Protein AF-A0A7Y0EJ04-F1 (afdb_monomer_lite)

Foldseek 3Di:
DDDPPPPPPPPPPVQDDDPFAPGFPDADPVRHTDHHGPVNCCVVVVDPPVVVPVPPDDPDDD

Organism: NCBI:txid2716538

pLDDT: mean 74.68, std 16.35, range [43.59, 93.56]

Structure (mmCIF, N/CA/C/O backbone):
data_AF-A0A7Y0EJ04-F1
#
_entry.id   AF-A0A7Y0EJ04-F1
#
loop_
_atom_site.group_PDB
_atom_site.id
_atom_site.type_symbol
_atom_site.label_atom_id
_atom_site.label_alt_id
_atom_site.label_comp_id
_atom_site.label_asym_id
_atom_site.label_entity_id
_atom_site.label_seq_id
_atom_site.pdbx_PDB_ins_code
_atom_site.Cartn_x
_atom_site.Cartn_y
_atom_site.Cartn_z
_atom_site.occupancy
_atom_site.B_iso_or_equiv
_atom_site.auth_seq_id
_atom_site.auth_comp_id
_atom_site.auth_asym_id
_atom_site.auth_atom_id
_atom_site.pdbx_PDB_model_num
ATOM 1 N N . MET A 1 1 ? -9.359 -29.580 32.199 1.00 43.59 1 MET A N 1
ATOM 2 C CA . MET A 1 1 ? -9.615 -28.265 31.572 1.00 43.59 1 MET A CA 1
ATOM 3 C C . MET A 1 1 ? -8.510 -28.022 30.563 1.00 43.59 1 MET A C 1
ATOM 5 O O . MET A 1 1 ? -7.375 -27.812 30.970 1.00 43.59 1 MET A O 1
ATOM 9 N N . SER A 1 2 ? -8.816 -28.189 29.275 1.00 46.66 2 SER A N 1
ATOM 10 C CA . SER A 1 2 ? -7.845 -27.994 28.196 1.00 46.66 2 SER A CA 1
ATOM 11 C C . SER A 1 2 ? -7.527 -26.504 28.088 1.00 46.66 2 SER A C 1
ATOM 13 O O . SER A 1 2 ? -8.435 -25.698 27.888 1.00 46.66 2 SER A O 1
ATOM 15 N N . ARG A 1 3 ? -6.263 -26.125 28.294 1.00 53.91 3 ARG A N 1
ATOM 16 C CA . ARG A 1 3 ? -5.774 -24.777 27.988 1.00 53.91 3 ARG A CA 1
ATOM 17 C C . ARG A 1 3 ? -5.626 -24.715 26.474 1.00 53.91 3 ARG A C 1
ATOM 19 O O . ARG A 1 3 ? -4.668 -25.256 25.932 1.00 53.91 3 ARG A O 1
ATOM 26 N N . ASN A 1 4 ? -6.585 -24.093 25.803 1.00 61.31 4 ASN A N 1
ATOM 27 C CA . ASN A 1 4 ? -6.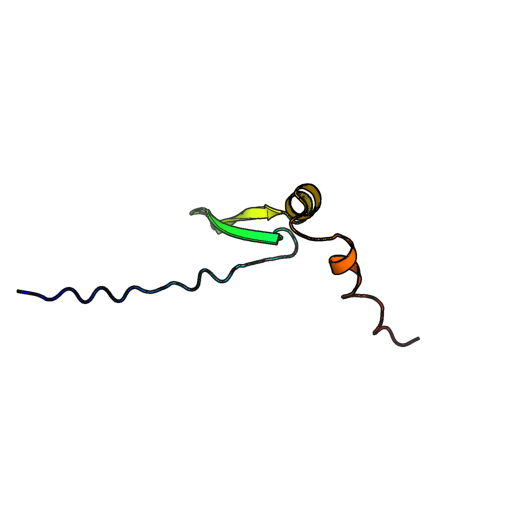408 -23.718 24.409 1.00 61.31 4 ASN A CA 1
ATOM 28 C C . ASN A 1 4 ? -5.304 -22.653 24.372 1.00 61.31 4 ASN A C 1
ATOM 30 O O . ASN A 1 4 ? -5.525 -21.506 24.752 1.00 61.31 4 ASN A O 1
ATOM 34 N N . ASN A 1 5 ? -4.093 -23.065 23.999 1.00 60.94 5 ASN A N 1
ATOM 35 C CA . ASN A 1 5 ? -3.021 -22.151 23.631 1.00 60.94 5 ASN A CA 1
ATOM 36 C C . ASN A 1 5 ? -3.362 -21.623 22.240 1.00 60.94 5 ASN A C 1
ATOM 38 O O . ASN A 1 5 ? -3.022 -22.236 21.229 1.00 60.94 5 ASN A O 1
ATOM 42 N N . TYR A 1 6 ? -4.091 -20.512 22.199 1.00 60.62 6 TYR A N 1
ATOM 43 C CA . TYR A 1 6 ? -4.219 -19.714 20.990 1.00 60.62 6 TYR A CA 1
ATOM 44 C C . TYR A 1 6 ? -2.841 -19.093 20.752 1.00 60.62 6 TYR A C 1
ATOM 46 O O . TYR A 1 6 ? -2.522 -18.038 21.298 1.00 60.62 6 TYR A O 1
ATOM 54 N N . ASN A 1 7 ? -1.984 -19.790 20.004 1.00 60.47 7 ASN A N 1
ATOM 55 C CA . ASN A 1 7 ? -0.900 -19.118 19.306 1.00 60.47 7 ASN A CA 1
ATOM 56 C C . ASN A 1 7 ? -1.594 -18.085 18.4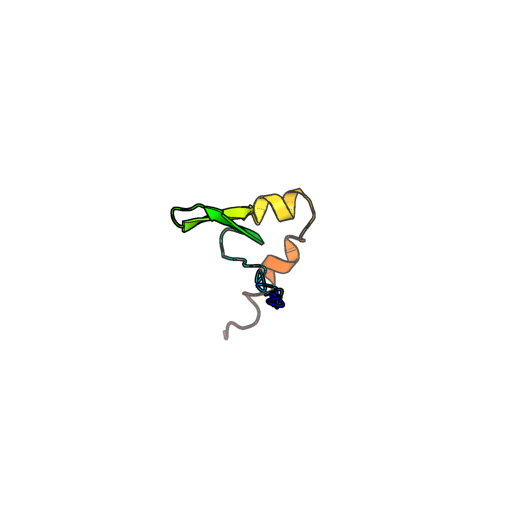21 1.00 60.47 7 ASN A C 1
ATOM 58 O O . ASN A 1 7 ? -2.235 -18.453 17.439 1.00 60.47 7 ASN A O 1
ATOM 62 N N . ALA A 1 8 ? -1.557 -16.817 18.830 1.00 55.41 8 ALA A N 1
ATOM 63 C CA . ALA A 1 8 ? -1.881 -15.714 17.949 1.00 55.41 8 ALA A CA 1
ATOM 64 C C . ALA A 1 8 ? -0.802 -15.737 16.871 1.00 55.41 8 ALA A C 1
ATOM 66 O O . ALA A 1 8 ? 0.287 -15.195 17.052 1.00 55.41 8 ALA A O 1
ATOM 67 N N . VAL A 1 9 ? -1.080 -16.488 15.807 1.00 52.16 9 VAL A N 1
ATOM 68 C CA . VAL A 1 9 ? -0.377 -16.378 14.543 1.00 52.16 9 VAL A CA 1
ATOM 69 C C . VAL A 1 9 ? -0.681 -14.951 14.109 1.00 52.16 9 VAL A C 1
ATOM 71 O O . VAL A 1 9 ? -1.762 -14.664 13.606 1.00 52.16 9 VAL A O 1
ATOM 74 N N . TYR A 1 10 ? 0.212 -14.023 14.446 1.00 53.19 10 TYR A N 1
ATOM 75 C CA . TYR A 1 10 ? 0.361 -12.826 13.643 1.00 53.19 10 TYR A CA 1
ATOM 76 C C . TYR A 1 10 ? 0.826 -13.371 12.299 1.00 53.19 10 TYR A C 1
ATOM 78 O O . TYR A 1 10 ? 2.012 -13.621 12.106 1.00 53.19 10 TYR A O 1
ATOM 86 N N . GLU A 1 11 ? -0.138 -13.722 11.447 1.00 50.59 11 GLU A N 1
ATOM 87 C CA . GLU A 1 11 ? 0.113 -13.759 10.020 1.00 50.59 11 GLU A CA 1
ATOM 88 C C . GLU A 1 11 ? 0.635 -12.364 9.720 1.00 50.59 11 GLU A C 1
ATOM 90 O O . GLU A 1 11 ? -0.069 -11.366 9.896 1.00 50.59 11 GLU A O 1
ATOM 95 N N . ASP A 1 12 ? 1.933 -12.320 9.453 1.00 49.91 12 ASP A N 1
ATOM 96 C CA . ASP A 1 12 ? 2.588 -11.260 8.723 1.00 49.91 12 ASP A CA 1
ATOM 97 C C . ASP A 1 12 ? 1.731 -11.108 7.464 1.00 49.91 12 ASP A C 1
ATOM 99 O O . ASP A 1 12 ? 1.852 -11.876 6.513 1.00 49.91 12 ASP A O 1
ATOM 103 N N . TYR A 1 13 ? 0.732 -10.224 7.513 1.00 52.19 13 TYR A N 1
ATOM 104 C CA . TYR A 1 13 ? 0.136 -9.679 6.307 1.00 52.19 13 TYR A CA 1
ATOM 105 C C . TYR A 1 13 ? 1.265 -8.840 5.727 1.00 52.19 13 TYR A C 1
ATOM 107 O O . TYR A 1 13 ? 1.312 -7.629 5.955 1.00 52.19 13 TYR A O 1
ATOM 115 N N . ASP A 1 14 ? 2.233 -9.529 5.110 1.00 55.41 14 ASP A N 1
ATOM 116 C CA . ASP A 1 14 ? 3.232 -8.958 4.228 1.00 55.41 14 ASP A CA 1
ATOM 117 C C . ASP A 1 14 ? 2.452 -7.934 3.420 1.00 55.41 14 ASP A C 1
ATOM 119 O O . ASP A 1 14 ? 1.433 -8.259 2.803 1.00 55.41 14 ASP A O 1
ATOM 123 N N . LEU A 1 15 ? 2.818 -6.666 3.584 1.00 63.72 15 LEU A N 1
ATOM 124 C CA . LEU A 1 15 ? 2.186 -5.571 2.872 1.00 63.72 15 LEU A CA 1
ATOM 125 C C . LEU A 1 15 ? 2.563 -5.778 1.400 1.00 63.72 15 LEU A C 1
ATOM 127 O O . LEU A 1 15 ? 3.555 -5.233 0.923 1.00 63.72 15 LEU A O 1
ATOM 131 N N . GLU A 1 16 ? 1.829 -6.657 0.720 1.00 77.56 16 GLU A N 1
ATOM 132 C CA . GLU A 1 16 ? 2.122 -7.079 -0.638 1.00 77.56 16 GLU A CA 1
ATOM 133 C C . GLU A 1 16 ? 1.842 -5.896 -1.562 1.00 77.56 16 GLU A C 1
ATOM 135 O O . GLU A 1 16 ? 0.804 -5.231 -1.484 1.00 77.56 16 GLU A O 1
ATOM 140 N N . SER A 1 17 ? 2.808 -5.609 -2.422 1.00 86.44 17 SER A N 1
ATOM 141 C CA . SER A 1 17 ? 2.702 -4.616 -3.481 1.00 86.44 17 SER A CA 1
ATOM 142 C C . SER A 1 17 ? 3.238 -5.238 -4.759 1.00 86.44 17 SER A C 1
ATOM 144 O O . SER A 1 17 ? 4.116 -6.098 -4.724 1.00 86.44 17 SER A O 1
ATOM 146 N N . ASP A 1 18 ? 2.688 -4.807 -5.885 1.00 85.94 18 ASP A N 1
ATOM 147 C CA . ASP A 1 18 ? 3.007 -5.329 -7.210 1.00 85.94 18 ASP A CA 1
ATOM 148 C C . ASP A 1 18 ? 2.962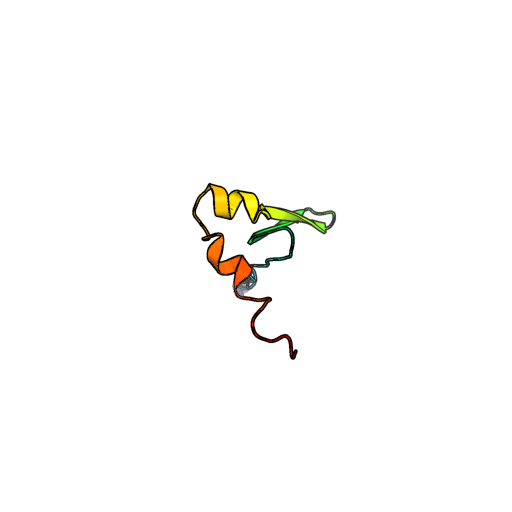 -4.189 -8.232 1.00 85.94 18 ASP A C 1
ATOM 150 O O . ASP A 1 18 ? 2.628 -3.049 -7.910 1.00 85.94 18 ASP A O 1
ATOM 154 N N . GLU A 1 19 ? 3.208 -4.495 -9.507 1.00 85.62 19 GLU A N 1
ATOM 155 C CA . GLU A 1 19 ? 3.134 -3.530 -10.615 1.00 85.62 19 GLU A CA 1
ATOM 156 C C . GLU A 1 19 ? 1.791 -2.766 -10.676 1.00 85.62 19 GLU A C 1
ATOM 158 O O . GLU A 1 19 ? 1.740 -1.609 -11.091 1.00 85.62 19 GLU A O 1
ATOM 163 N N . TYR A 1 20 ? 0.693 -3.385 -10.226 1.00 87.19 20 TYR A N 1
ATOM 164 C CA . TYR A 1 20 ? -0.651 -2.796 -10.288 1.00 87.19 20 TYR A CA 1
ATOM 165 C C . TYR A 1 20 ? -1.117 -2.156 -8.973 1.00 87.19 20 TYR A C 1
ATOM 167 O O . TYR A 1 20 ? -1.861 -1.168 -8.994 1.00 87.19 20 TYR A O 1
ATOM 175 N N . PHE A 1 21 ? -0.697 -2.704 -7.832 1.00 91.25 21 PHE A N 1
ATOM 176 C CA . PHE A 1 21 ? -1.189 -2.319 -6.512 1.00 91.25 21 PHE A CA 1
ATOM 177 C C . PHE A 1 21 ? -0.058 -1.762 -5.655 1.00 91.25 21 PHE A C 1
ATOM 179 O O . PHE A 1 21 ? 0.928 -2.445 -5.405 1.00 91.25 21 PHE A O 1
ATOM 186 N N . TYR A 1 22 ? -0.254 -0.538 -5.163 1.00 89.69 22 TYR A N 1
ATOM 187 C CA . TYR A 1 22 ? 0.583 0.055 -4.121 1.00 89.69 22 TYR A CA 1
ATOM 188 C C . TYR A 1 22 ? 0.475 -0.740 -2.818 1.00 89.69 22 TYR A C 1
ATOM 190 O O . TYR A 1 22 ? 1.445 -0.887 -2.087 1.00 89.69 22 TYR A O 1
ATOM 198 N N . TYR A 1 23 ? -0.723 -1.252 -2.537 1.00 89.75 23 TYR A N 1
ATOM 199 C CA . TYR A 1 23 ? -0.989 -2.068 -1.366 1.00 89.75 23 TYR A CA 1
ATOM 200 C C . TYR A 1 23 ? -2.100 -3.070 -1.662 1.00 89.75 23 TYR A C 1
ATOM 202 O O . TYR A 1 23 ? -3.207 -2.662 -2.020 1.00 89.75 23 TYR A O 1
ATOM 210 N N . ILE A 1 24 ? -1.831 -4.359 -1.482 1.00 93.06 24 ILE A N 1
ATOM 211 C CA . ILE A 1 24 ? -2.802 -5.447 -1.588 1.00 93.06 24 ILE A CA 1
ATOM 212 C C . ILE A 1 24 ? -3.368 -5.706 -0.194 1.00 93.06 24 ILE A C 1
ATOM 214 O O . ILE A 1 24 ? -2.689 -6.177 0.710 1.00 93.06 24 ILE A O 1
ATOM 218 N N . ALA A 1 25 ? -4.653 -5.400 -0.020 1.00 90.00 25 ALA A N 1
ATOM 219 C CA . ALA A 1 25 ? -5.354 -5.639 1.239 1.00 90.00 25 ALA A CA 1
ATOM 220 C C . ALA A 1 25 ? -5.734 -7.119 1.418 1.00 90.00 25 ALA A C 1
ATOM 222 O O . ALA A 1 25 ? -6.079 -7.547 2.519 1.00 90.00 25 ALA A O 1
ATOM 223 N N . GLY A 1 26 ? -5.717 -7.882 0.326 1.00 88.69 26 GLY A N 1
ATOM 224 C CA . GLY A 1 26 ? -5.903 -9.321 0.323 1.00 88.69 26 GLY A CA 1
ATOM 225 C C . GLY A 1 26 ? -6.365 -9.843 -1.030 1.00 88.69 26 GLY A C 1
ATOM 226 O O . GLY A 1 26 ? -6.417 -9.131 -2.036 1.00 88.69 26 GLY A O 1
ATOM 227 N N . TYR A 1 27 ? -6.751 -11.114 -1.026 1.00 90.94 27 TYR A N 1
ATOM 228 C CA . TYR A 1 27 ? -7.212 -11.827 -2.207 1.00 90.94 27 TYR A CA 1
ATOM 229 C C . TYR A 1 27 ? -8.637 -12.325 -2.001 1.00 90.94 27 TYR A C 1
ATOM 231 O O . TYR A 1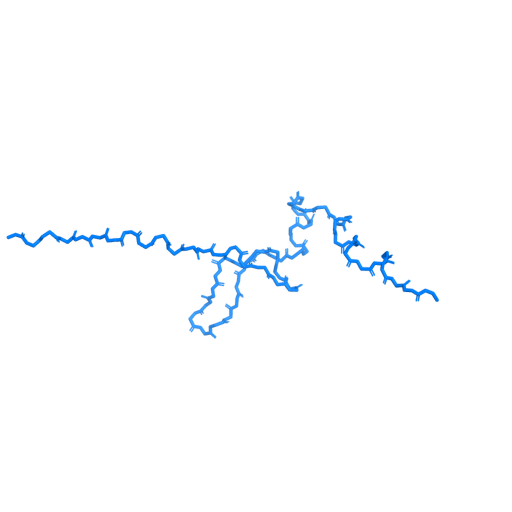 27 ? -9.036 -12.767 -0.922 1.00 90.94 27 TYR A O 1
ATOM 239 N N . THR A 1 28 ? -9.438 -12.257 -3.057 1.00 91.69 28 THR A N 1
ATOM 240 C CA . THR A 1 28 ? -10.748 -12.914 -3.079 1.00 91.69 28 THR A CA 1
ATOM 241 C C . THR A 1 28 ? -10.579 -14.435 -2.997 1.00 91.69 28 THR A C 1
ATOM 243 O O . THR A 1 28 ? -9.512 -14.969 -3.287 1.00 91.69 28 THR A O 1
ATOM 246 N N . SER A 1 29 ? -11.651 -15.176 -2.697 1.00 91.31 29 SER A N 1
ATOM 247 C CA . SER A 1 29 ? -11.609 -16.651 -2.663 1.00 91.31 29 SER A CA 1
ATOM 248 C C . SER A 1 29 ? -11.191 -17.304 -3.991 1.00 91.31 29 SER A C 1
ATOM 250 O O . SER A 1 29 ? -10.820 -18.472 -3.998 1.00 91.31 29 SER A O 1
ATOM 252 N N . ASN A 1 30 ? -11.246 -16.561 -5.104 1.00 93.56 30 ASN A N 1
ATOM 253 C CA . ASN A 1 30 ? -10.775 -16.998 -6.422 1.00 93.56 30 ASN A CA 1
ATOM 254 C C . AS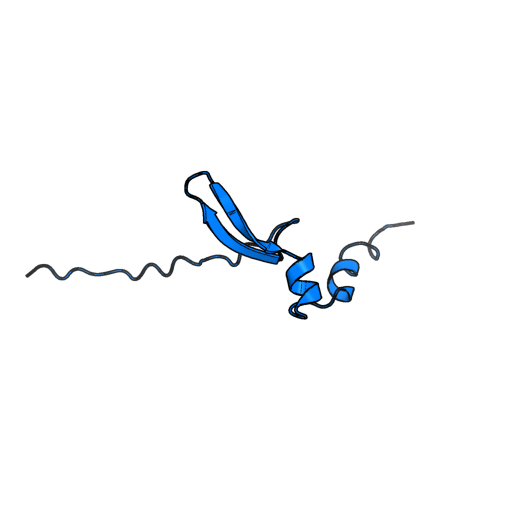N A 1 30 ? -9.328 -16.556 -6.728 1.00 93.56 30 ASN A C 1
ATOM 256 O O . ASN A 1 30 ? -8.884 -16.699 -7.863 1.00 93.56 30 ASN A O 1
ATOM 260 N N . GLY A 1 31 ? -8.608 -15.984 -5.758 1.00 89.62 31 GLY A N 1
ATOM 261 C CA . GLY A 1 31 ? -7.222 -15.532 -5.917 1.00 89.62 31 GLY A CA 1
ATOM 262 C C . GLY A 1 31 ? -7.057 -14.191 -6.637 1.00 89.62 31 GLY A C 1
ATOM 263 O O . GLY A 1 31 ? -5.952 -13.856 -7.040 1.00 89.62 31 GLY A O 1
ATOM 264 N N . VAL A 1 32 ? -8.130 -13.415 -6.825 1.00 91.00 32 VAL A N 1
ATOM 265 C CA . VAL A 1 32 ? -8.027 -12.070 -7.423 1.00 91.00 32 VAL A CA 1
ATOM 266 C C . VAL A 1 32 ? -7.618 -11.062 -6.342 1.00 91.00 32 VAL A C 1
ATOM 268 O O . VAL A 1 32 ? -8.355 -10.979 -5.351 1.00 91.00 32 VAL A O 1
ATOM 271 N N . PRO A 1 33 ? -6.510 -10.311 -6.505 1.00 90.94 33 PRO A N 1
ATOM 272 C CA . PRO A 1 33 ? -6.080 -9.299 -5.542 1.00 90.94 33 PRO A CA 1
ATOM 273 C C . PRO A 1 33 ? -7.032 -8.101 -5.518 1.00 90.94 33 PRO A C 1
ATOM 275 O O . PRO A 1 33 ? -7.601 -7.716 -6.544 1.00 90.94 33 PRO A O 1
ATOM 278 N N . PHE A 1 34 ? -7.184 -7.490 -4.346 1.00 90.50 34 PHE A N 1
ATOM 279 C CA . PHE A 1 34 ? -7.846 -6.200 -4.184 1.00 90.50 34 PHE A CA 1
ATOM 280 C C . PHE A 1 34 ? -7.090 -5.331 -3.175 1.00 90.50 34 PHE A C 1
ATOM 282 O O . PHE A 1 34 ? -6.531 -5.822 -2.194 1.00 90.50 34 PHE A O 1
ATOM 289 N N . GLY A 1 35 ? -7.073 -4.022 -3.414 1.00 91.69 35 GLY A N 1
ATOM 290 C CA . GLY A 1 35 ? -6.253 -3.102 -2.639 1.00 91.69 35 GLY A CA 1
ATOM 291 C C . GLY A 1 35 ? -6.232 -1.690 -3.216 1.00 91.69 35 GLY A C 1
ATOM 292 O O . GLY A 1 35 ? -7.109 -1.331 -4.000 1.00 91.69 35 GLY A O 1
ATOM 293 N N . ILE A 1 36 ? -5.234 -0.903 -2.819 1.00 92.75 36 ILE A N 1
ATOM 294 C CA . ILE A 1 36 ? -4.999 0.460 -3.305 1.00 92.75 36 ILE A CA 1
ATOM 295 C C . ILE A 1 36 ? -4.085 0.382 -4.525 1.00 92.75 36 ILE A C 1
ATOM 297 O O . ILE A 1 36 ? -2.971 -0.140 -4.446 1.00 92.75 36 ILE A O 1
ATOM 301 N N . THR A 1 37 ? -4.536 0.908 -5.660 1.00 92.75 37 THR A N 1
ATOM 302 C CA . THR A 1 37 ? -3.684 1.007 -6.853 1.00 92.75 37 THR A CA 1
ATOM 303 C C . THR A 1 37 ? -2.661 2.133 -6.720 1.00 92.75 37 THR A C 1
ATOM 305 O O . THR A 1 37 ? -2.882 3.106 -6.000 1.00 92.75 37 THR A O 1
ATOM 308 N N . TRP A 1 38 ? -1.563 2.066 -7.474 1.00 89.88 38 TRP A N 1
ATOM 309 C CA . TRP A 1 38 ? -0.593 3.169 -7.537 1.00 89.88 38 TRP A CA 1
ATOM 310 C C . TRP A 1 38 ? -1.237 4.498 -7.946 1.00 89.88 38 TRP A C 1
ATOM 312 O O . TRP A 1 38 ? -0.931 5.544 -7.380 1.00 89.88 38 TRP A O 1
ATOM 322 N N . GLY A 1 39 ? -2.183 4.468 -8.890 1.00 89.88 39 GLY A N 1
ATOM 323 C CA . GLY A 1 39 ? -2.904 5.667 -9.322 1.00 89.88 39 GLY A CA 1
ATOM 324 C C . GLY A 1 39 ? -3.753 6.292 -8.213 1.00 89.88 39 GLY A C 1
ATOM 325 O O . GLY A 1 39 ? -3.829 7.516 -8.114 1.00 89.88 39 GLY A O 1
ATOM 326 N N . GLU A 1 40 ? -4.368 5.465 -7.368 1.00 91.12 40 GLU A N 1
ATOM 327 C CA . GLU A 1 40 ? -5.120 5.920 -6.197 1.00 91.12 40 GLU A CA 1
ATOM 328 C C . GLU A 1 40 ? -4.191 6.443 -5.109 1.00 91.12 40 GLU A C 1
ATOM 330 O O . GLU A 1 40 ? -4.426 7.535 -4.607 1.00 91.12 40 GLU A O 1
ATOM 335 N N . ALA A 1 41 ? -3.094 5.740 -4.824 1.00 91.06 41 ALA A N 1
ATOM 336 C CA . ALA A 1 41 ? -2.099 6.179 -3.854 1.00 91.06 41 ALA A CA 1
ATOM 337 C C . ALA A 1 41 ? -1.503 7.549 -4.220 1.00 91.06 41 ALA A C 1
ATOM 339 O O . ALA A 1 41 ? -1.407 8.424 -3.364 1.00 91.06 41 ALA A O 1
ATOM 340 N N . ILE A 1 42 ? -1.181 7.780 -5.497 1.00 90.50 42 ILE A N 1
ATOM 341 C CA . ILE A 1 42 ? -0.686 9.080 -5.980 1.00 90.50 42 ILE A CA 1
ATOM 342 C C . ILE A 1 42 ? -1.775 10.153 -5.874 1.00 90.50 42 ILE A C 1
ATOM 344 O O . ILE A 1 42 ? -1.508 11.275 -5.448 1.00 90.50 42 ILE A O 1
ATOM 348 N N . ARG A 1 43 ? -3.012 9.832 -6.276 1.00 90.94 43 ARG A N 1
ATOM 349 C CA . ARG A 1 43 ? -4.131 10.785 -6.238 1.00 90.94 43 ARG A CA 1
ATOM 350 C C . ARG A 1 43 ? -4.469 11.211 -4.812 1.00 90.94 43 ARG A C 1
ATOM 352 O O . ARG A 1 43 ? -4.773 12.380 -4.590 1.00 90.94 43 ARG A O 1
ATOM 359 N N . ASP A 1 44 ? -4.406 10.270 -3.882 1.00 92.12 44 ASP A N 1
ATOM 360 C CA . ASP A 1 44 ? -4.735 10.477 -2.477 1.00 92.12 44 ASP A CA 1
ATOM 361 C C . ASP A 1 44 ? -3.523 11.009 -1.682 1.00 92.12 44 ASP A C 1
ATOM 363 O O . ASP A 1 44 ? -3.642 11.304 -0.494 1.00 92.12 44 ASP A O 1
ATOM 367 N N . GLY A 1 45 ? -2.369 11.187 -2.342 1.00 88.62 45 GLY A N 1
ATOM 368 C CA . GLY A 1 45 ? -1.154 11.754 -1.755 1.00 88.62 45 GLY A CA 1
ATOM 369 C C . GLY A 1 45 ? -0.441 10.819 -0.777 1.00 88.62 45 GLY A C 1
ATOM 370 O O . GLY A 1 45 ? 0.290 11.289 0.089 1.00 88.62 45 GLY A O 1
ATOM 371 N N . LEU A 1 46 ? -0.673 9.510 -0.892 1.00 87.06 46 LEU A N 1
ATOM 372 C CA . LEU A 1 46 ? -0.008 8.477 -0.094 1.00 87.06 46 LEU A CA 1
ATOM 373 C C . LEU A 1 46 ? 1.433 8.220 -0.560 1.00 87.06 46 LEU A C 1
ATOM 375 O O . LEU A 1 46 ? 2.251 7.772 0.236 1.00 87.06 46 LEU A O 1
ATOM 379 N N . VAL A 1 47 ? 1.736 8.502 -1.831 1.00 85.38 47 VAL A N 1
ATOM 380 C CA . VAL A 1 47 ? 3.075 8.385 -2.425 1.00 85.38 47 VAL A CA 1
ATOM 381 C C . VAL A 1 47 ? 3.315 9.522 -3.417 1.00 85.38 47 VAL A C 1
ATOM 383 O O . VAL A 1 47 ? 2.396 9.935 -4.135 1.00 85.38 47 VAL A O 1
ATOM 386 N N . GLU A 1 48 ? 4.545 10.033 -3.483 1.00 77.62 48 GLU A N 1
ATOM 387 C CA . GLU A 1 48 ? 4.916 11.044 -4.469 1.00 77.62 48 GLU A CA 1
ATOM 388 C C . GLU A 1 48 ? 5.328 10.384 -5.793 1.00 77.62 48 GLU A C 1
ATOM 390 O O . GLU A 1 48 ? 6.124 9.450 -5.840 1.00 77.62 48 GLU A O 1
ATOM 395 N N . LYS A 1 49 ? 4.820 10.899 -6.920 1.00 68.00 49 LYS A N 1
ATOM 396 C CA . LYS A 1 49 ? 5.123 10.359 -8.261 1.00 68.00 49 LYS A CA 1
ATOM 397 C C . LYS A 1 49 ? 6.626 10.379 -8.597 1.00 68.00 49 LYS A C 1
ATOM 399 O O . LYS A 1 49 ? 7.066 9.626 -9.462 1.00 68.00 49 LYS A O 1
ATOM 404 N N . THR A 1 50 ? 7.390 11.247 -7.938 1.00 64.06 50 THR A N 1
ATOM 405 C CA . THR A 1 50 ? 8.838 11.403 -8.123 1.00 64.06 50 THR A CA 1
ATOM 406 C C . THR A 1 50 ? 9.628 10.191 -7.616 1.00 64.06 50 THR A C 1
ATOM 408 O O . THR A 1 50 ? 10.650 9.869 -8.202 1.00 64.06 50 THR A O 1
ATOM 411 N N . GLU A 1 51 ? 9.138 9.457 -6.615 1.00 61.22 51 GLU A N 1
ATOM 412 C CA . GLU A 1 51 ? 9.838 8.272 -6.083 1.00 61.22 51 GLU A CA 1
ATOM 413 C C . GLU A 1 51 ? 9.742 7.055 -7.027 1.00 61.22 51 GLU A C 1
ATOM 415 O O . GLU A 1 51 ? 10.568 6.153 -6.976 1.00 61.22 51 GLU A O 1
ATOM 420 N N . LEU A 1 52 ? 8.780 7.047 -7.960 1.00 61.44 52 LEU A N 1
ATOM 421 C CA . LEU A 1 52 ? 8.590 5.956 -8.930 1.00 61.44 52 LEU A CA 1
ATOM 422 C C . LEU A 1 52 ? 9.523 6.037 -10.148 1.00 61.44 52 LEU A C 1
ATOM 424 O O . LEU A 1 52 ? 9.587 5.095 -10.935 1.00 61.44 52 LEU A O 1
ATOM 428 N N . ILE A 1 53 ? 10.201 7.171 -10.350 1.00 59.84 53 ILE A N 1
ATOM 429 C CA . ILE A 1 53 ? 11.091 7.399 -11.501 1.00 59.84 53 ILE A CA 1
ATOM 430 C C . ILE A 1 53 ? 12.578 7.216 -11.167 1.00 59.84 53 ILE A C 1
ATOM 432 O O . ILE A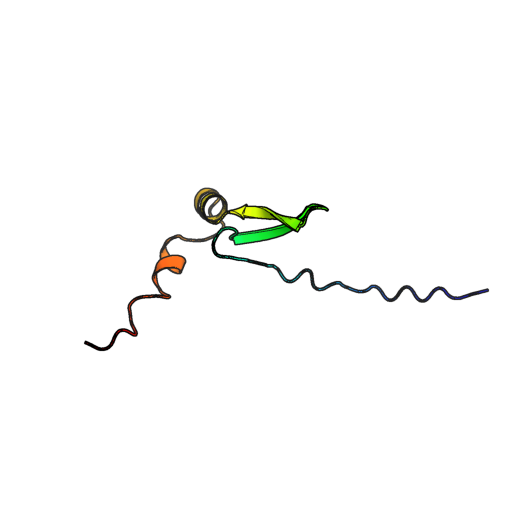 1 53 ? 13.375 7.102 -12.097 1.00 59.84 53 ILE A O 1
ATOM 436 N N . GLU A 1 54 ? 12.960 7.150 -9.887 1.00 56.12 54 GLU A N 1
ATOM 437 C CA . GLU A 1 54 ? 14.372 7.029 -9.479 1.00 56.12 54 GLU A CA 1
ATOM 438 C C . GLU A 1 54 ? 14.937 5.600 -9.600 1.00 56.12 54 GLU A C 1
ATOM 440 O O . GLU A 1 54 ? 16.147 5.435 -9.704 1.00 56.12 54 GLU A O 1
ATOM 445 N N . GLU A 1 55 ? 14.100 4.565 -9.709 1.00 55.88 55 GLU A N 1
ATOM 446 C CA . GLU A 1 55 ? 14.563 3.165 -9.779 1.00 55.88 55 GLU A CA 1
ATOM 447 C C . GLU A 1 55 ? 15.057 2.702 -11.173 1.00 55.88 55 GLU A C 1
ATOM 449 O O . GLU A 1 55 ? 15.377 1.526 -11.336 1.00 55.88 55 GLU A O 1
ATOM 454 N N . SER A 1 56 ? 15.114 3.553 -12.216 1.00 59.56 56 SER A N 1
ATOM 455 C CA . SER A 1 56 ? 15.306 3.031 -13.592 1.00 59.56 56 SER A CA 1
ATOM 456 C C . SER A 1 56 ? 16.197 3.781 -14.590 1.00 59.56 56 SER A C 1
ATOM 458 O O . SER A 1 56 ? 16.179 3.400 -15.760 1.00 59.56 56 SER A O 1
ATOM 460 N N . PHE A 1 57 ? 17.007 4.779 -14.214 1.00 57.09 57 PHE A N 1
ATOM 461 C CA . PHE A 1 57 ? 17.809 5.483 -15.241 1.00 57.09 57 PHE A CA 1
ATOM 462 C C . PHE A 1 57 ? 19.291 5.748 -14.961 1.00 57.09 57 PHE A C 1
ATOM 464 O O . PHE A 1 57 ? 20.004 6.042 -15.921 1.00 57.09 57 PHE A O 1
ATOM 471 N N . ASP A 1 58 ? 19.790 5.582 -13.734 1.00 59.06 58 ASP A N 1
ATOM 472 C CA . ASP A 1 58 ? 21.187 5.936 -13.425 1.00 59.06 58 ASP A CA 1
ATOM 473 C C . ASP A 1 58 ? 22.217 4.809 -13.643 1.00 59.06 58 ASP A C 1
ATOM 475 O O . ASP A 1 58 ? 23.415 5.083 -13.655 1.00 59.06 58 ASP A O 1
ATOM 479 N N . ASP A 1 59 ? 21.786 3.567 -13.897 1.00 62.00 59 ASP A N 1
ATOM 480 C CA . ASP A 1 59 ? 22.684 2.399 -14.021 1.00 62.00 59 ASP A CA 1
ATOM 481 C C . ASP A 1 59 ? 22.804 1.831 -15.454 1.00 62.00 59 ASP A C 1
ATOM 483 O O . ASP A 1 59 ? 23.212 0.686 -15.662 1.00 62.00 59 ASP A O 1
ATOM 487 N N . LEU A 1 60 ? 22.460 2.619 -16.481 1.00 61.66 60 LEU A N 1
ATOM 488 C CA . LEU A 1 60 ? 22.673 2.224 -17.878 1.00 61.66 60 LEU A CA 1
ATOM 489 C C . LEU A 1 60 ? 24.090 2.619 -18.339 1.00 61.66 60 LEU A C 1
ATOM 491 O O . LEU A 1 60 ? 24.357 3.812 -18.510 1.00 61.66 60 LEU A O 1
ATOM 495 N N . PRO A 1 61 ? 25.010 1.661 -18.586 1.00 66.62 61 PRO A N 1
ATOM 496 C CA . PRO A 1 61 ? 26.301 1.987 -19.178 1.00 66.62 61 PRO A CA 1
ATOM 497 C C . PRO A 1 61 ? 26.106 2.449 -20.630 1.00 66.62 61 PRO A C 1
ATOM 499 O O . PRO A 1 61 ? 25.419 1.788 -21.413 1.00 66.62 61 PRO A O 1
ATOM 502 N N . PHE A 1 62 ? 26.704 3.596 -20.959 1.00 71.19 62 PHE A N 1
ATOM 503 C CA . PHE A 1 62 ? 26.760 4.181 -22.304 1.00 71.19 62 PHE A CA 1
ATOM 504 C C . PHE A 1 62 ? 27.712 3.432 -23.247 1.00 71.19 62 PHE A C 1
ATOM 506 O O . PHE A 1 62 ? 28.713 2.851 -22.766 1.00 71.19 62 PHE A O 1
#

Secondary structure (DSSP, 8-state):
------------------SSEEEEEEE-TTS-EEEEEHHHHHHTTSS-GGGGTTTSSTT---

Sequence (62 aa):
MSRNNYNAVYEDYDLESDEYFYYIAGYTSNGVPFGITWGEAIRDGLVEKTELIEESFDDLPF

Radius of gyration: 18.65 Å; chains: 1; bounding box: 38×40×54 Å